Protein AF-A0A379FSJ5-F1 (afdb_monomer_lite)

Radius 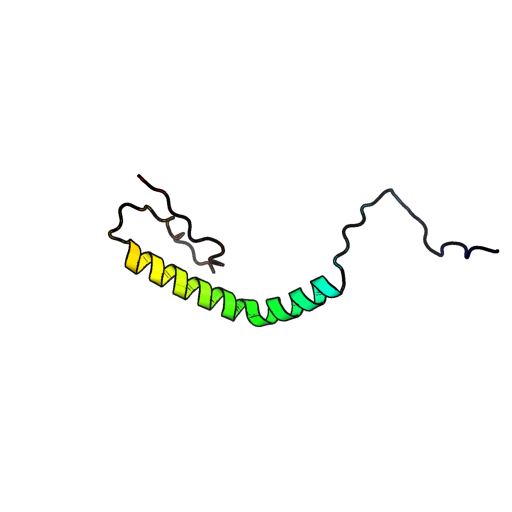of gyration: 23.15 Å; chains: 1; bounding box: 60×28×58 Å

Sequence (79 aa):
MQGRKPQAEVVEPGFKYNLSDIHAAIAVVQLSRVEQLNQRRAELTARYRELLKNSPLQMLSVPSYSHLHANHLFMVRGR

pLDDT: mean 92.64, std 10.39, range [47.03, 98.56]

Organism: Providencia rettgeri (NCBI:txid587)

InterPro domains:
  IPR000653 DegT/DnrJ/EryC1/StrS aminotransferase [PF01041] (8-77)
  IPR015421 Pyridoxal phosphate-dependent transferase, major domain [G3DSA:3.40.640.10] (1-79)
  IPR015424 Pyridoxal phosphate-dependent transferase [SSF53383] (9-77)

Secondary structure (DSSP, 8-state):
--PPPPS----S-----PPPHHHHHHHHHHHTTHHHHHHHHHHHHHHHHHHHTTSSPEEPPPPSS----------EE--

Foldseek 3Di:
DDDDDDPDDDPDDDDDPDDDPVNVVVVVVCVVCQVVQQVVLVVVLVVCCVVCVPPQKDWDDDDPDDDRDSNPDGDIDHD

Structure (mmCIF, N/CA/C/O backbone):
data_AF-A0A379FSJ5-F1
#
_entry.id   AF-A0A379FSJ5-F1
#
loop_
_atom_site.group_PDB
_atom_site.id
_atom_site.type_symbol
_atom_site.label_atom_id
_atom_site.label_alt_id
_atom_site.label_comp_id
_atom_site.label_asym_id
_atom_site.label_entity_id
_atom_site.label_seq_id
_atom_site.pdbx_PDB_ins_code
_atom_site.Cartn_x
_atom_site.Cartn_y
_atom_site.Cartn_z
_atom_site.occupancy
_atom_site.B_iso_or_equiv
_atom_site.auth_seq_id
_atom_site.auth_comp_id
_atom_site.auth_asym_id
_atom_site.auth_atom_id
_atom_site.pdbx_PDB_model_num
ATOM 1 N N . MET A 1 1 ? 39.371 8.318 -32.099 1.00 47.03 1 MET A N 1
ATOM 2 C CA . MET A 1 1 ? 38.323 7.662 -31.286 1.00 47.03 1 MET A CA 1
ATOM 3 C C . MET A 1 1 ? 36.988 7.848 -31.996 1.00 47.03 1 MET A C 1
ATOM 5 O O . MET A 1 1 ? 36.400 8.913 -31.888 1.00 47.03 1 MET A O 1
ATOM 9 N N . GLN A 1 2 ? 36.557 6.876 -32.805 1.00 55.38 2 GLN A N 1
ATOM 10 C CA . GLN A 1 2 ? 35.309 6.991 -33.564 1.00 55.38 2 GLN A CA 1
ATOM 11 C C . GLN A 1 2 ? 34.139 6.562 -32.667 1.00 55.38 2 GLN A C 1
ATOM 13 O O . GLN A 1 2 ? 33.932 5.372 -32.439 1.00 55.38 2 GLN A O 1
ATOM 18 N N . GLY A 1 3 ? 33.409 7.531 -32.110 1.00 57.16 3 GLY A N 1
ATOM 19 C CA . GLY A 1 3 ? 32.192 7.268 -31.343 1.00 57.16 3 GLY A CA 1
ATOM 20 C C . GLY A 1 3 ? 31.129 6.618 -32.230 1.00 57.16 3 GLY A C 1
ATOM 21 O O . GLY A 1 3 ? 30.893 7.058 -33.356 1.00 57.16 3 GLY A O 1
ATOM 22 N N . ARG A 1 4 ? 30.513 5.538 -31.742 1.00 66.38 4 ARG A N 1
ATOM 23 C CA . ARG A 1 4 ? 29.429 4.824 -32.431 1.00 66.38 4 ARG A CA 1
ATOM 24 C C . ARG A 1 4 ? 28.280 5.806 -32.699 1.00 66.38 4 ARG A C 1
ATOM 26 O O . ARG A 1 4 ? 27.842 6.484 -31.773 1.00 66.38 4 ARG A O 1
ATOM 33 N N . LYS A 1 5 ? 27.789 5.882 -33.942 1.00 67.31 5 LYS A N 1
ATOM 34 C CA . LYS A 1 5 ? 26.580 6.663 -34.253 1.00 67.31 5 LYS A CA 1
ATOM 35 C C . LYS A 1 5 ? 25.399 6.076 -33.459 1.00 67.31 5 LYS A C 1
ATOM 37 O O . LYS A 1 5 ? 25.245 4.851 -33.479 1.00 67.31 5 LYS A O 1
ATOM 42 N N . PRO A 1 6 ? 24.602 6.894 -32.750 1.00 69.25 6 PRO A N 1
ATOM 43 C CA . PRO A 1 6 ? 23.430 6.401 -32.038 1.00 69.25 6 PRO A CA 1
ATOM 44 C C . PRO A 1 6 ? 22.4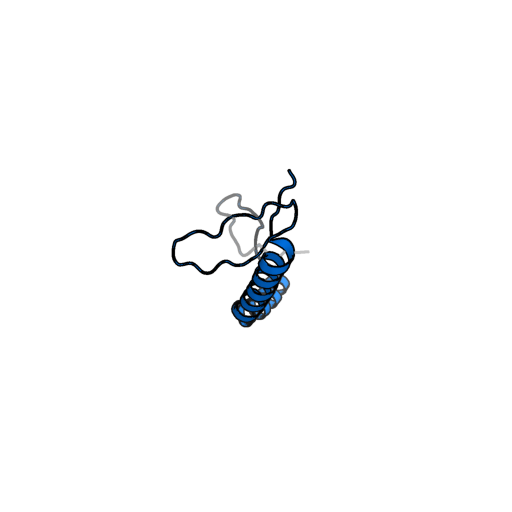53 5.767 -33.036 1.00 69.25 6 PRO A C 1
ATOM 46 O O . PRO A 1 6 ? 22.163 6.346 -34.077 1.00 69.25 6 PRO A O 1
ATOM 49 N N . GLN A 1 7 ? 21.976 4.560 -32.731 1.00 82.06 7 GLN A N 1
ATOM 50 C CA . GLN A 1 7 ? 21.015 3.811 -33.559 1.00 82.06 7 GLN A CA 1
ATOM 51 C C . GLN A 1 7 ? 19.554 4.175 -33.240 1.00 82.06 7 GLN A C 1
ATOM 53 O O . GLN A 1 7 ? 18.648 3.398 -33.520 1.00 82.06 7 GLN A O 1
ATOM 58 N N . ALA A 1 8 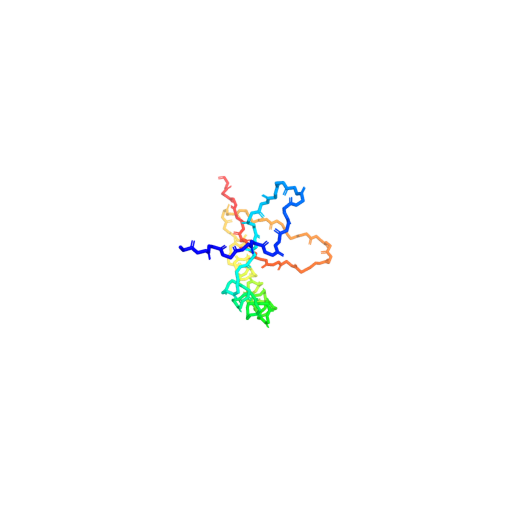? 19.327 5.328 -32.612 1.00 83.81 8 ALA A N 1
ATOM 59 C CA . ALA A 1 8 ? 18.009 5.781 -32.197 1.00 83.81 8 ALA A CA 1
ATOM 60 C C . ALA A 1 8 ? 17.813 7.241 -32.599 1.00 83.81 8 ALA A C 1
ATOM 62 O O . ALA A 1 8 ? 18.722 8.061 -32.446 1.00 83.81 8 ALA A O 1
ATOM 63 N N . GLU A 1 9 ? 16.619 7.540 -33.096 1.00 89.88 9 GLU A N 1
ATOM 64 C CA . GLU A 1 9 ? 16.167 8.888 -33.414 1.00 89.88 9 GLU A CA 1
ATOM 65 C C . GLU A 1 9 ? 15.293 9.412 -32.272 1.00 89.88 9 GLU A C 1
ATOM 67 O O . GLU A 1 9 ? 14.439 8.696 -31.745 1.00 89.88 9 GLU A O 1
ATOM 72 N N . VAL A 1 10 ? 15.527 10.660 -31.867 1.00 89.88 10 VAL A N 1
ATOM 73 C CA . VAL A 1 10 ? 14.666 11.357 -30.909 1.00 89.88 10 VAL A CA 1
ATOM 74 C C . VAL A 1 10 ? 13.618 12.113 -31.714 1.00 89.88 10 VAL A C 1
ATOM 76 O O . VAL A 1 10 ? 13.936 13.124 -32.331 1.00 89.88 10 VAL A O 1
ATOM 79 N N . VAL A 1 11 ? 12.386 11.603 -31.715 1.00 93.56 11 VAL A N 1
ATOM 80 C CA . VAL A 1 11 ? 11.258 12.208 -32.446 1.00 93.56 11 VAL A CA 1
ATOM 81 C C . VAL A 1 11 ? 10.793 13.501 -31.767 1.00 93.56 11 VAL A C 1
ATOM 83 O O . VAL A 1 11 ? 10.493 14.482 -32.440 1.00 93.56 11 VAL A O 1
ATOM 86 N N . GLU A 1 12 ? 10.780 13.527 -30.432 1.00 94.94 12 GLU A N 1
ATOM 87 C CA . GLU A 1 12 ? 10.388 14.687 -29.627 1.00 94.94 12 GLU A CA 1
ATOM 88 C C . GLU A 1 12 ? 11.091 14.702 -28.251 1.00 94.94 12 GLU A C 1
ATOM 90 O O . GLU A 1 12 ? 11.560 13.655 -27.786 1.00 94.94 12 GLU A O 1
ATOM 95 N N . PRO A 1 13 ? 11.174 15.859 -27.563 1.00 92.81 13 PRO A N 1
ATOM 96 C CA . PRO A 1 13 ? 11.679 15.932 -26.193 1.00 92.81 13 PRO A CA 1
ATOM 97 C C . PRO A 1 13 ? 10.746 15.213 -25.202 1.00 92.81 13 PRO A C 1
ATOM 99 O O . PRO A 1 13 ? 9.713 15.743 -24.801 1.00 92.81 13 PRO A O 1
ATOM 102 N N . GLY A 1 14 ? 11.126 14.003 -24.792 1.00 92.75 14 GLY A N 1
ATOM 103 C CA . GLY A 1 14 ? 10.421 13.217 -23.775 1.00 92.75 14 GLY A CA 1
ATOM 104 C C . GLY A 1 14 ? 11.051 13.285 -22.378 1.00 92.75 14 GLY A C 1
ATOM 105 O O . GLY A 1 14 ? 12.023 14.000 -22.131 1.00 92.75 14 GLY A O 1
ATOM 106 N N . PHE A 1 15 ? 10.526 12.473 -21.457 1.00 93.56 15 PHE A N 1
ATOM 107 C CA . PHE A 1 15 ? 11.033 12.340 -20.087 1.00 93.56 15 PHE A CA 1
ATOM 108 C C . PHE A 1 15 ? 11.689 10.978 -19.841 1.00 93.56 15 PHE A C 1
ATOM 110 O O . PHE A 1 15 ? 11.313 9.961 -20.424 1.00 93.56 15 PHE A O 1
ATOM 117 N N . LYS A 1 16 ? 12.634 10.928 -18.897 1.00 92.62 16 LYS A N 1
ATOM 118 C CA . LYS A 1 16 ? 13.269 9.684 -18.441 1.00 92.62 16 LYS A CA 1
ATOM 119 C C . LYS A 1 16 ? 12.577 9.149 -17.181 1.00 92.62 16 LYS A C 1
ATOM 121 O O . LYS A 1 16 ? 13.122 9.244 -16.088 1.00 92.62 16 LYS A O 1
ATOM 126 N N . TYR A 1 17 ? 11.376 8.588 -17.339 1.00 96.31 17 TYR A N 1
ATOM 127 C CA . TYR A 1 17 ? 10.550 8.045 -16.240 1.00 96.31 17 TYR A CA 1
ATOM 128 C C . TYR A 1 17 ? 10.370 6.523 -16.303 1.00 96.31 17 TYR A C 1
ATOM 130 O O . TYR A 1 17 ? 9.351 5.984 -15.876 1.00 96.31 17 TYR A O 1
ATOM 138 N N . ASN A 1 18 ? 11.346 5.804 -16.862 1.00 96.62 18 ASN A N 1
ATOM 139 C CA . ASN A 1 18 ? 11.271 4.348 -16.900 1.00 96.62 18 ASN A CA 1
ATOM 140 C C . ASN A 1 18 ? 11.402 3.754 -15.490 1.00 96.62 18 ASN A C 1
ATOM 142 O O . ASN A 1 18 ? 12.258 4.163 -14.704 1.00 96.62 18 ASN A O 1
ATOM 146 N N . LEU A 1 19 ? 10.604 2.725 -15.212 1.00 97.81 19 LEU A N 1
ATOM 147 C CA . LEU A 1 19 ? 10.825 1.850 -14.069 1.00 97.81 19 LEU A CA 1
ATOM 148 C C . LEU A 1 19 ? 12.117 1.055 -14.307 1.00 97.81 19 LEU A C 1
ATOM 150 O O . LEU A 1 19 ? 12.362 0.600 -15.424 1.00 97.81 19 LEU A O 1
ATOM 154 N N . SER A 1 20 ? 12.969 0.920 -13.291 1.00 98.31 20 SER A N 1
ATOM 155 C CA . SER A 1 20 ? 14.162 0.074 -13.401 1.00 98.31 20 SER A CA 1
ATOM 156 C C . SER A 1 20 ? 13.840 -1.384 -13.076 1.00 98.31 20 SER A C 1
ATOM 158 O O . SER A 1 20 ? 12.936 -1.661 -12.285 1.00 98.31 20 SER A O 1
ATOM 160 N N . ASP A 1 21 ? 14.636 -2.308 -13.612 1.00 98.31 21 ASP A N 1
ATOM 161 C CA . ASP A 1 21 ? 14.468 -3.750 -13.388 1.00 98.31 21 ASP A CA 1
ATOM 162 C C . ASP A 1 21 ? 14.494 -4.130 -11.903 1.00 98.31 21 ASP A C 1
ATOM 164 O O . ASP A 1 21 ? 13.752 -5.009 -11.479 1.00 98.31 21 ASP A O 1
ATOM 168 N N . ILE A 1 22 ? 15.282 -3.427 -11.082 1.00 98.31 22 ILE A N 1
ATOM 169 C CA . ILE A 1 22 ? 15.318 -3.645 -9.627 1.00 98.31 22 ILE A CA 1
ATOM 170 C C . ILE A 1 22 ? 13.951 -3.340 -9.000 1.00 98.31 22 ILE A C 1
ATOM 172 O O . ILE A 1 22 ? 13.429 -4.147 -8.230 1.00 98.31 22 ILE A O 1
ATOM 176 N N . HIS A 1 23 ? 13.343 -2.199 -9.339 1.00 98.56 23 HIS A N 1
ATOM 177 C CA . HIS A 1 23 ? 12.017 -1.855 -8.823 1.00 98.56 23 HIS A CA 1
ATOM 178 C C . HIS A 1 23 ? 10.941 -2.801 -9.370 1.00 98.56 23 HIS A C 1
ATOM 180 O O . HIS A 1 23 ? 10.049 -3.198 -8.622 1.00 98.56 23 HIS A O 1
ATOM 186 N N . ALA A 1 24 ? 11.042 -3.207 -10.640 1.00 98.50 24 ALA A N 1
ATOM 187 C CA . ALA A 1 24 ? 10.132 -4.176 -11.244 1.00 98.50 24 ALA A CA 1
ATOM 188 C C . ALA A 1 24 ? 10.220 -5.551 -10.558 1.00 98.50 24 ALA A C 1
ATOM 190 O O . ALA A 1 24 ? 9.191 -6.136 -10.228 1.00 98.50 24 ALA A O 1
ATOM 191 N N . ALA A 1 25 ? 11.428 -6.035 -10.259 1.00 98.50 25 ALA A N 1
ATOM 192 C CA . ALA A 1 25 ? 11.637 -7.299 -9.555 1.00 98.50 25 ALA A CA 1
ATOM 193 C C . ALA A 1 25 ? 11.017 -7.280 -8.148 1.00 98.50 25 ALA A C 1
ATOM 195 O O . ALA A 1 25 ? 10.331 -8.227 -7.757 1.00 98.50 25 ALA A O 1
ATOM 196 N N . ILE A 1 26 ? 11.183 -6.176 -7.409 1.00 98.50 26 ILE A N 1
ATOM 197 C CA . ILE A 1 26 ? 10.512 -5.977 -6.116 1.00 98.50 26 ILE A CA 1
ATOM 198 C C . ILE A 1 26 ? 8.990 -5.990 -6.303 1.00 98.50 26 ILE A C 1
ATOM 200 O O . ILE A 1 26 ? 8.287 -6.670 -5.554 1.00 98.50 26 ILE A O 1
ATOM 204 N N . ALA A 1 27 ? 8.477 -5.270 -7.304 1.00 98.12 27 ALA A N 1
ATOM 205 C CA . ALA A 1 27 ? 7.046 -5.165 -7.563 1.00 98.12 27 ALA A CA 1
ATOM 206 C C . ALA A 1 27 ? 6.407 -6.522 -7.888 1.00 98.12 27 ALA A C 1
ATOM 208 O O . ALA A 1 27 ? 5.340 -6.812 -7.358 1.00 98.12 27 ALA A O 1
ATOM 209 N N . VAL A 1 28 ? 7.062 -7.382 -8.675 1.00 98.50 28 VAL A N 1
ATOM 210 C CA . VAL A 1 28 ? 6.559 -8.731 -8.999 1.00 98.50 28 VAL A CA 1
ATOM 211 C C . VAL A 1 28 ? 6.372 -9.574 -7.733 1.00 98.50 28 VAL A C 1
ATOM 213 O O . VAL A 1 28 ? 5.330 -10.205 -7.554 1.00 98.50 28 VAL A O 1
ATOM 216 N N . VAL A 1 29 ? 7.341 -9.544 -6.813 1.00 98.25 29 VAL A N 1
ATOM 217 C CA . VAL A 1 29 ? 7.251 -10.276 -5.537 1.00 98.25 29 VAL A CA 1
ATOM 218 C C . VAL A 1 29 ? 6.224 -9.650 -4.587 1.00 98.25 29 VAL A C 1
ATOM 220 O O . VAL A 1 29 ? 5.538 -10.360 -3.856 1.00 98.25 29 VAL A O 1
ATOM 223 N N . GLN A 1 30 ? 6.099 -8.321 -4.567 1.00 97.94 30 GLN A N 1
ATOM 224 C CA . GLN A 1 30 ? 5.063 -7.648 -3.774 1.00 97.94 30 GLN A CA 1
ATOM 225 C C . GLN A 1 30 ? 3.662 -7.972 -4.302 1.00 97.94 30 GLN A C 1
ATOM 227 O O . GLN A 1 30 ? 2.756 -8.240 -3.513 1.00 97.94 30 GLN A O 1
ATOM 232 N N . LEU A 1 31 ? 3.497 -7.997 -5.625 1.00 98.19 31 LEU A N 1
ATOM 233 C CA . LEU A 1 31 ? 2.224 -8.262 -6.281 1.00 98.19 31 LEU A CA 1
ATOM 234 C C . LEU A 1 31 ? 1.739 -9.687 -6.004 1.00 98.19 31 LEU A C 1
ATOM 236 O O . LEU A 1 31 ? 0.570 -9.863 -5.681 1.00 98.19 31 LEU A O 1
ATOM 240 N N . SER A 1 32 ? 2.629 -10.685 -6.009 1.00 98.19 32 SER A N 1
ATOM 241 C CA . SER A 1 32 ? 2.255 -12.067 -5.664 1.00 98.19 32 SER A CA 1
ATOM 242 C C . SER A 1 32 ? 1.781 -12.236 -4.213 1.00 98.19 32 SER A C 1
ATOM 244 O O . SER A 1 32 ? 1.146 -13.232 -3.878 1.00 98.19 32 SER A O 1
ATOM 246 N N . ARG A 1 33 ? 2.059 -11.257 -3.342 1.00 98.06 33 ARG A N 1
ATOM 247 C CA . ARG A 1 33 ? 1.696 -11.261 -1.917 1.00 98.06 33 ARG A CA 1
ATOM 248 C C . ARG A 1 33 ? 0.611 -10.243 -1.568 1.00 98.06 33 ARG A C 1
ATOM 250 O O . ARG A 1 33 ? 0.274 -10.102 -0.391 1.00 98.06 33 ARG A O 1
ATOM 257 N N . VAL A 1 34 ? 0.075 -9.516 -2.550 1.00 97.50 34 VAL A N 1
ATOM 258 C CA . VAL A 1 34 ? -0.787 -8.350 -2.304 1.00 97.50 34 VAL A CA 1
ATOM 259 C C . VAL A 1 34 ? -2.040 -8.706 -1.505 1.00 97.50 34 VAL A C 1
ATOM 261 O O . VAL A 1 34 ? -2.404 -7.976 -0.584 1.00 97.50 34 VAL A O 1
ATOM 264 N N . GLU A 1 35 ? -2.652 -9.857 -1.786 1.00 97.25 35 GLU A N 1
ATOM 265 C CA . GLU A 1 35 ? -3.846 -10.331 -1.082 1.00 97.25 35 GLU A CA 1
ATOM 266 C C . GLU A 1 35 ? -3.553 -10.621 0.390 1.00 97.25 35 GLU A C 1
ATOM 268 O O . GLU A 1 35 ? -4.254 -10.122 1.267 1.00 97.25 35 GLU A O 1
ATOM 273 N N . GLN A 1 36 ? -2.459 -11.333 0.679 1.00 98.19 36 GLN A N 1
ATOM 274 C CA . GLN A 1 36 ? -2.034 -11.635 2.050 1.00 98.19 36 GLN A CA 1
ATOM 275 C C . GLN A 1 36 ? -1.722 -10.358 2.840 1.00 98.19 36 GLN A C 1
ATOM 277 O O . GLN A 1 36 ? -2.109 -10.219 4.001 1.00 98.19 36 GLN A O 1
ATOM 282 N N . LEU A 1 37 ? -1.038 -9.399 2.208 1.00 97.81 37 LEU A N 1
ATOM 283 C CA . LEU A 1 37 ? -0.719 -8.114 2.829 1.00 97.81 37 LEU A CA 1
ATOM 284 C C . LEU A 1 37 ? -1.985 -7.290 3.102 1.00 97.81 37 LEU A C 1
ATOM 286 O O . LEU A 1 37 ? -2.102 -6.687 4.169 1.00 97.81 37 LEU A O 1
ATOM 290 N N . ASN A 1 38 ? -2.942 -7.277 2.171 1.00 97.81 38 ASN A N 1
ATOM 291 C CA . ASN A 1 38 ? -4.224 -6.595 2.352 1.00 97.81 38 ASN A CA 1
ATOM 292 C C . ASN A 1 38 ? -5.077 -7.257 3.437 1.00 97.81 38 ASN A C 1
ATOM 294 O O . ASN A 1 38 ? -5.624 -6.544 4.278 1.00 97.81 38 ASN A O 1
ATOM 298 N N . GLN A 1 39 ? -5.127 -8.589 3.475 1.00 98.06 39 GLN A N 1
ATOM 299 C CA . GLN A 1 39 ? -5.821 -9.345 4.515 1.00 98.06 39 GLN A CA 1
ATOM 300 C C . GLN A 1 39 ? -5.251 -9.020 5.897 1.00 98.06 39 GLN A C 1
ATOM 302 O O . GLN A 1 39 ? -5.991 -8.670 6.817 1.00 98.06 39 GLN A O 1
ATOM 307 N N . ARG A 1 40 ? -3.918 -9.017 6.029 1.00 98.31 40 ARG A N 1
ATOM 308 C CA . ARG A 1 40 ? -3.265 -8.654 7.288 1.00 98.31 40 ARG A CA 1
ATOM 309 C C . ARG A 1 40 ? -3.590 -7.224 7.718 1.00 98.31 40 ARG A C 1
ATOM 311 O O . ARG A 1 40 ? -3.817 -6.971 8.902 1.00 98.31 40 ARG A O 1
ATOM 318 N N . ARG A 1 41 ? -3.623 -6.274 6.779 1.00 98.31 41 ARG A N 1
ATOM 319 C CA . ARG A 1 41 ? -4.036 -4.897 7.087 1.00 98.31 41 ARG A CA 1
ATOM 320 C C . ARG A 1 41 ? -5.505 -4.828 7.513 1.00 98.31 41 ARG A C 1
ATOM 322 O O . ARG A 1 41 ? -5.804 -4.111 8.461 1.00 98.31 41 ARG A O 1
ATOM 329 N N . ALA A 1 42 ? -6.394 -5.599 6.888 1.00 97.62 42 ALA A N 1
ATOM 330 C CA . ALA A 1 42 ? -7.804 -5.667 7.270 1.00 97.62 42 ALA A CA 1
ATOM 331 C C . ALA A 1 42 ? -7.994 -6.180 8.708 1.00 97.62 42 ALA A C 1
ATOM 333 O O . ALA A 1 42 ? -8.734 -5.571 9.478 1.00 97.62 42 ALA A O 1
ATOM 334 N N . GLU A 1 43 ? -7.266 -7.228 9.104 1.00 98.31 43 GLU A N 1
ATOM 335 C CA . GLU A 1 43 ? -7.265 -7.741 10.483 1.00 98.31 43 GLU A CA 1
ATOM 336 C C . GLU A 1 43 ? -6.824 -6.678 11.496 1.00 98.31 43 GLU A C 1
ATOM 338 O O . GLU A 1 43 ? -7.462 -6.486 12.534 1.00 98.31 43 GLU A O 1
ATOM 343 N N . LEU A 1 44 ? -5.732 -5.966 11.197 1.00 98.31 44 LEU A N 1
ATOM 344 C CA . LEU A 1 44 ? -5.215 -4.904 12.061 1.00 98.31 44 LEU A CA 1
ATOM 345 C C . LEU A 1 44 ? -6.210 -3.747 12.172 1.00 98.31 44 LEU A C 1
ATOM 347 O O . LEU A 1 44 ? -6.486 -3.280 13.275 1.00 98.31 44 LEU A O 1
ATOM 351 N N . THR A 1 45 ? -6.786 -3.314 11.050 1.00 97.69 45 THR A N 1
ATOM 352 C CA . THR A 1 45 ? -7.824 -2.281 11.019 1.00 97.69 45 THR A CA 1
ATOM 353 C C . THR A 1 45 ? -9.038 -2.689 11.848 1.00 97.69 45 THR A C 1
ATOM 355 O O . THR A 1 45 ? -9.475 -1.899 12.682 1.00 97.69 45 THR A O 1
ATOM 358 N N . ALA A 1 46 ? -9.551 -3.912 11.691 1.00 96.69 46 ALA A N 1
ATOM 359 C CA . ALA A 1 46 ? -10.669 -4.410 12.492 1.00 96.69 46 ALA A CA 1
ATOM 360 C C . ALA A 1 46 ? -10.338 -4.402 13.994 1.00 96.69 46 ALA A C 1
ATOM 362 O O . ALA A 1 46 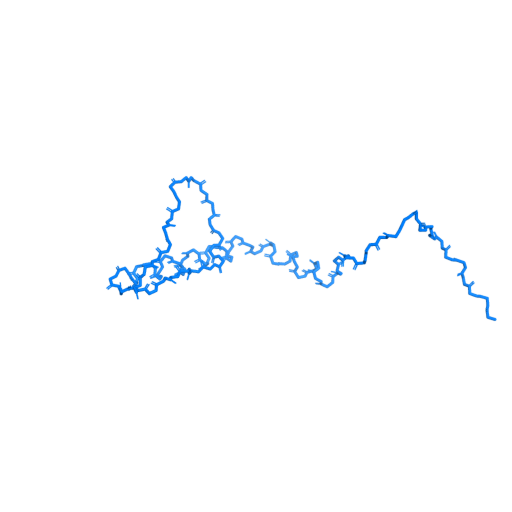? -11.121 -3.901 14.801 1.00 96.69 46 ALA A O 1
ATOM 363 N N . ARG A 1 47 ? -9.133 -4.856 14.366 1.00 98.12 47 ARG A N 1
ATOM 364 C CA . ARG A 1 47 ? -8.662 -4.838 15.757 1.00 98.12 47 ARG A CA 1
ATOM 365 C C . ARG A 1 47 ? -8.596 -3.422 16.332 1.00 98.12 47 ARG A C 1
ATOM 367 O O . ARG A 1 47 ? -9.035 -3.212 17.460 1.00 98.12 47 ARG A O 1
ATOM 374 N N . TYR A 1 48 ? -8.072 -2.451 15.583 1.00 97.12 48 TYR A N 1
ATOM 375 C CA . TYR A 1 48 ? -8.044 -1.059 16.035 1.00 97.12 48 TYR A CA 1
ATOM 376 C C . TYR A 1 48 ? -9.448 -0.481 16.210 1.00 97.12 48 TYR A C 1
ATOM 378 O O . TYR A 1 48 ? -9.685 0.189 17.213 1.00 97.12 48 TYR A O 1
ATOM 386 N N . ARG A 1 49 ? -10.388 -0.770 15.296 1.00 96.00 49 ARG A N 1
ATOM 387 C CA . ARG A 1 49 ? -11.784 -0.318 15.440 1.00 96.00 49 ARG A CA 1
ATOM 388 C C . ARG A 1 49 ? -12.407 -0.833 16.729 1.00 96.00 49 ARG A C 1
ATOM 390 O O . ARG A 1 49 ? -12.996 -0.046 17.461 1.00 96.00 49 ARG A O 1
ATOM 397 N N . GLU A 1 50 ? -12.222 -2.114 17.036 1.00 96.81 50 GLU A N 1
ATOM 398 C CA . GLU A 1 50 ? -12.774 -2.702 18.258 1.00 96.81 50 GLU A CA 1
ATOM 399 C C . GLU A 1 50 ? -12.163 -2.121 19.533 1.00 96.81 50 GLU A C 1
ATOM 401 O O . GLU A 1 50 ? -12.892 -1.792 20.468 1.00 96.81 50 GLU A O 1
ATOM 406 N N . LEU A 1 51 ? -10.838 -1.960 19.578 1.00 96.94 51 LEU A N 1
ATOM 407 C CA . LEU A 1 51 ? -10.152 -1.462 20.774 1.00 96.94 51 LEU A CA 1
ATOM 408 C C . LEU A 1 51 ? -10.378 0.035 21.014 1.00 96.94 51 LEU A C 1
ATOM 410 O O . LEU A 1 51 ? -10.368 0.481 22.158 1.00 96.94 51 LEU A O 1
ATOM 414 N N . LEU A 1 52 ? -10.590 0.814 19.95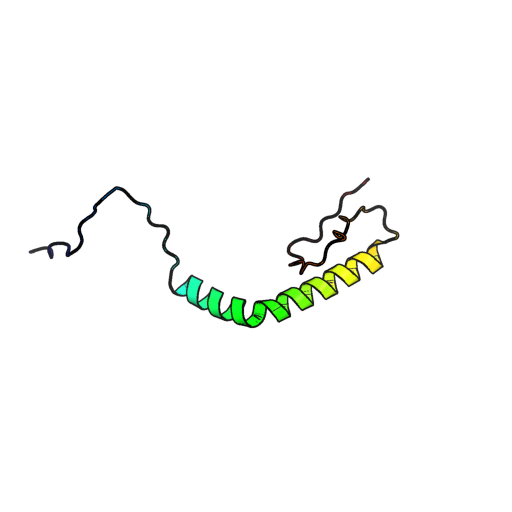1 1.00 95.62 52 LEU A N 1
ATOM 415 C CA . LEU A 1 52 ? -10.719 2.270 20.028 1.00 95.62 52 LEU A CA 1
ATOM 416 C C . LEU A 1 52 ? -12.170 2.763 19.983 1.00 95.62 52 LEU A C 1
ATOM 418 O O . LEU A 1 52 ? -12.383 3.972 20.081 1.00 95.62 52 LEU A O 1
ATOM 422 N N . LYS A 1 53 ? -13.171 1.875 19.885 1.00 94.50 53 LYS A N 1
ATOM 423 C CA . LYS A 1 53 ? -14.591 2.263 19.758 1.00 94.50 53 LYS A CA 1
ATOM 424 C C . LYS A 1 53 ? -15.109 3.171 20.875 1.00 94.50 53 LYS A C 1
ATOM 426 O O . LYS A 1 53 ? -15.970 4.003 20.623 1.00 94.50 53 LYS A O 1
ATOM 431 N N . ASN A 1 54 ? -14.559 3.033 22.082 1.00 94.81 54 ASN A N 1
ATOM 432 C CA . ASN A 1 54 ? -14.930 3.827 23.259 1.00 94.81 54 ASN A CA 1
ATOM 433 C C . ASN A 1 54 ? -13.903 4.924 23.593 1.00 94.81 54 ASN A C 1
ATOM 435 O O . ASN A 1 54 ? -13.967 5.534 24.658 1.00 94.81 54 ASN A O 1
ATOM 439 N N . SER A 1 55 ? -12.918 5.143 22.721 1.00 95.38 55 SER A N 1
ATOM 440 C CA . SER A 1 55 ? -11.921 6.201 22.887 1.00 95.38 55 SER A CA 1
ATOM 441 C C . SER A 1 55 ? -12.495 7.564 22.456 1.00 95.38 55 SER A C 1
ATOM 443 O O . SER A 1 55 ? -13.496 7.611 21.739 1.00 95.38 55 SER A O 1
ATOM 445 N N . PRO A 1 56 ? -11.869 8.696 22.829 1.00 95.88 56 PRO A N 1
ATOM 446 C CA . PRO A 1 56 ? -12.275 10.015 22.331 1.00 95.88 56 PRO A CA 1
ATOM 447 C C . PRO A 1 56 ? -11.954 10.237 20.840 1.00 95.88 56 PRO A C 1
ATOM 449 O O . PRO A 1 56 ? -12.287 11.292 20.298 1.00 95.88 56 PRO A O 1
ATOM 452 N N . LEU A 1 57 ? -11.295 9.278 20.180 1.00 96.00 57 LEU A N 1
ATOM 453 C CA . LEU A 1 57 ? -10.911 9.372 18.777 1.00 96.00 57 LEU A CA 1
ATOM 454 C C . LEU A 1 57 ? -12.090 9.051 17.863 1.00 96.00 57 LEU A C 1
ATOM 456 O O . LEU A 1 57 ? -12.839 8.101 18.081 1.00 96.00 57 LEU A O 1
ATOM 460 N N . GLN A 1 58 ? -12.203 9.807 16.776 1.00 95.12 58 GLN A N 1
ATOM 461 C CA . GLN A 1 58 ? -13.171 9.538 15.720 1.00 95.12 58 GLN A CA 1
ATOM 462 C C . GLN A 1 58 ? -12.464 8.913 14.519 1.00 95.12 58 GLN A C 1
ATOM 464 O O . GLN A 1 58 ? -11.553 9.504 13.941 1.00 95.12 58 GLN A O 1
ATOM 469 N N . MET A 1 59 ? -12.895 7.709 14.152 1.00 94.75 59 MET A N 1
ATOM 470 C CA . MET A 1 59 ? -12.381 6.952 13.009 1.00 94.75 59 MET A CA 1
ATOM 471 C C . MET A 1 59 ? -13.173 7.291 11.744 1.00 94.75 59 MET A C 1
ATOM 473 O O . MET A 1 59 ? -14.371 7.569 11.824 1.00 94.75 59 MET A O 1
ATOM 477 N N . LEU A 1 60 ? -12.540 7.201 10.570 1.00 93.69 60 LEU A N 1
ATOM 478 C CA . LEU A 1 60 ? -13.270 7.304 9.301 1.00 93.69 60 LEU A CA 1
ATOM 479 C C . LEU A 1 60 ? -14.344 6.211 9.189 1.00 93.69 60 LEU A C 1
ATOM 481 O O . LEU A 1 60 ? -14.119 5.050 9.563 1.00 93.69 60 LEU A O 1
ATOM 485 N N . SER A 1 61 ? -15.512 6.575 8.661 1.00 90.50 61 SER A N 1
ATOM 486 C CA . SER A 1 61 ? -16.584 5.624 8.367 1.00 90.50 61 SER A CA 1
ATOM 487 C C . SER A 1 61 ? -16.157 4.637 7.276 1.00 90.50 61 SER A C 1
ATOM 489 O O . SER A 1 61 ? -15.323 4.942 6.425 1.00 90.50 61 SER A O 1
ATOM 491 N N . VAL A 1 62 ? -16.719 3.427 7.321 1.00 90.44 62 VAL A N 1
ATOM 492 C CA . VAL A 1 62 ? -16.570 2.456 6.230 1.00 90.44 62 VAL A CA 1
ATOM 493 C C . VAL A 1 62 ? -17.649 2.762 5.187 1.00 90.44 62 VAL A C 1
ATOM 495 O O . VAL A 1 62 ? -18.813 2.890 5.576 1.00 90.44 62 VAL A O 1
ATOM 498 N N . PRO A 1 63 ? -17.307 2.901 3.894 1.00 93.12 63 PRO A N 1
ATOM 499 C CA . PRO A 1 63 ? -18.309 3.072 2.847 1.00 93.12 63 PRO A CA 1
ATOM 500 C C . PRO A 1 63 ? -19.290 1.893 2.795 1.00 93.12 63 PRO A C 1
ATOM 502 O O . PRO A 1 63 ? -18.899 0.750 3.016 1.00 93.12 63 PRO A O 1
ATOM 505 N N . SER A 1 64 ? -20.560 2.160 2.486 1.00 94.44 64 SER A N 1
ATOM 506 C CA . SER A 1 64 ? -21.627 1.145 2.490 1.00 94.44 64 SER A CA 1
ATOM 507 C C . SER A 1 64 ? -21.686 0.268 1.234 1.00 94.44 64 SER A C 1
ATOM 509 O O . SER A 1 64 ? -22.354 -0.763 1.246 1.00 94.44 64 SER A O 1
ATOM 511 N N . TYR A 1 65 ? -21.018 0.660 0.146 1.00 96.12 65 TYR A N 1
ATOM 512 C CA . TYR A 1 65 ? -20.967 -0.124 -1.090 1.00 96.12 65 TYR A CA 1
ATOM 513 C C . TYR A 1 65 ? -19.949 -1.267 -0.991 1.00 96.12 65 TYR A C 1
ATOM 515 O O . TYR A 1 65 ? -18.991 -1.188 -0.225 1.00 96.12 65 TYR A O 1
ATOM 523 N N . SER A 1 66 ? -20.123 -2.324 -1.788 1.00 96.00 66 SER A N 1
ATOM 524 C CA . SER A 1 66 ? -19.170 -3.440 -1.819 1.00 96.00 66 SER A CA 1
ATOM 525 C C . SER A 1 66 ? -17.837 -3.009 -2.435 1.00 96.00 66 SER A C 1
ATOM 527 O O . SER A 1 66 ? -17.806 -2.490 -3.550 1.00 96.00 66 SER A O 1
ATOM 529 N N . HIS A 1 67 ? -16.740 -3.200 -1.703 1.00 94.81 67 HIS A N 1
ATOM 530 C CA . HIS A 1 67 ? -15.383 -2.884 -2.145 1.00 94.81 67 HIS A CA 1
ATOM 531 C C . HIS A 1 67 ? -14.347 -3.653 -1.322 1.00 94.81 67 HIS A C 1
ATOM 533 O O . HIS A 1 67 ? -14.626 -4.103 -0.211 1.00 94.81 67 HIS A O 1
ATOM 539 N N . LEU A 1 68 ? -13.124 -3.748 -1.846 1.00 93.56 68 LEU A N 1
ATOM 540 C CA . LEU A 1 68 ? -11.965 -4.217 -1.092 1.00 93.56 68 LEU A CA 1
ATOM 541 C C . LEU A 1 68 ? -11.115 -3.013 -0.671 1.00 93.56 68 LEU A C 1
ATOM 543 O O . LEU A 1 68 ? -10.450 -2.389 -1.497 1.00 93.56 68 LEU A O 1
ATOM 547 N N . HIS A 1 69 ? -11.132 -2.672 0.617 1.00 95.06 69 HIS A N 1
ATOM 548 C CA . HIS A 1 69 ? -10.315 -1.581 1.143 1.00 95.06 69 HIS A CA 1
ATOM 549 C C . HIS A 1 69 ? -8.859 -2.040 1.340 1.00 95.06 69 HIS A C 1
ATOM 551 O O . HIS A 1 69 ? -8.596 -3.013 2.044 1.00 95.06 69 HIS A O 1
ATOM 557 N N . ALA A 1 70 ? -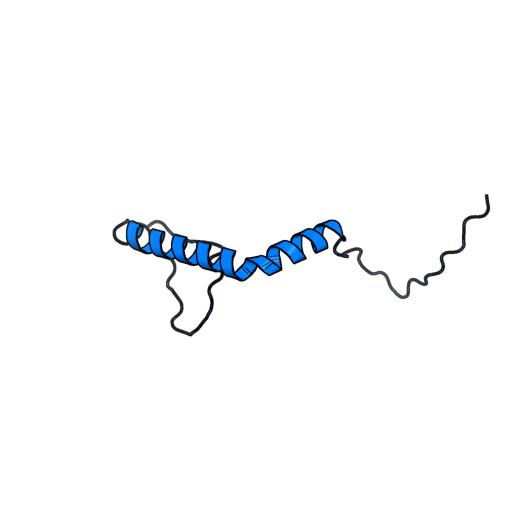7.889 -1.315 0.771 1.00 96.19 70 ALA A N 1
ATOM 558 C CA . ALA A 1 70 ? -6.464 -1.651 0.903 1.00 96.19 70 ALA A CA 1
ATOM 559 C C . ALA A 1 70 ? -5.904 -1.421 2.322 1.00 96.19 70 ALA A C 1
ATOM 561 O O . ALA A 1 70 ? -4.815 -1.900 2.645 1.00 96.19 70 ALA A O 1
ATOM 562 N N . ASN A 1 71 ? -6.637 -0.674 3.161 1.00 96.56 71 ASN A N 1
ATOM 563 C CA . ASN A 1 71 ? -6.258 -0.333 4.536 1.00 96.56 71 ASN A CA 1
ATOM 564 C C . ASN A 1 71 ? -4.870 0.324 4.616 1.00 96.56 71 ASN A C 1
ATOM 566 O O . ASN A 1 71 ? -4.110 0.078 5.549 1.00 96.56 71 ASN A O 1
ATOM 570 N N . HIS A 1 72 ? -4.533 1.155 3.619 1.00 96.56 72 HIS A N 1
ATOM 571 C CA . HIS A 1 72 ? -3.238 1.836 3.547 1.00 96.56 72 HIS A CA 1
ATOM 572 C C . HIS A 1 72 ? -2.997 2.737 4.764 1.00 96.56 72 HIS A C 1
ATOM 574 O O . HIS A 1 72 ? -1.895 2.755 5.304 1.00 96.56 72 HIS A O 1
ATOM 580 N N . LEU A 1 73 ? -4.047 3.429 5.219 1.00 96.19 73 LEU A N 1
ATOM 581 C CA . LEU A 1 73 ? -4.032 4.261 6.415 1.00 96.19 73 LEU A CA 1
ATOM 582 C C . LEU A 1 73 ? -5.245 3.947 7.291 1.00 96.19 73 LEU A C 1
ATOM 584 O O . LEU A 1 73 ? -6.363 3.800 6.796 1.00 96.19 73 LEU A O 1
ATOM 588 N N . PHE A 1 74 ? -5.018 3.912 8.602 1.00 96.75 74 PHE A N 1
ATOM 589 C CA . PHE A 1 74 ? -6.072 3.940 9.609 1.00 96.75 74 PHE A CA 1
ATOM 590 C C . PHE A 1 74 ? -6.152 5.352 10.192 1.00 96.75 74 PHE A C 1
ATOM 592 O O . PHE A 1 74 ? -5.469 5.681 11.159 1.00 96.75 74 PHE A O 1
ATOM 599 N N . MET A 1 75 ? -6.925 6.221 9.541 1.00 95.94 75 MET A N 1
ATOM 600 C CA . MET A 1 75 ? -7.012 7.630 9.925 1.00 95.94 75 MET A CA 1
ATOM 601 C C . MET A 1 75 ? -7.989 7.836 11.085 1.00 95.94 75 MET A C 1
ATOM 603 O O . MET A 1 75 ? -9.109 7.317 11.083 1.00 95.94 75 MET A O 1
ATOM 607 N N . VAL A 1 76 ? -7.560 8.652 12.045 1.00 95.62 76 VAL A N 1
ATOM 608 C CA . VAL A 1 76 ? -8.349 9.096 13.194 1.00 95.62 76 VAL A CA 1
ATOM 609 C C . VAL A 1 76 ? -8.222 10.606 13.349 1.00 95.62 76 VAL A C 1
ATOM 611 O O . VAL A 1 76 ? -7.201 11.185 12.983 1.00 95.62 76 VAL A O 1
ATOM 614 N N . ARG A 1 77 ? -9.242 11.240 13.926 1.00 94.31 77 ARG A N 1
ATOM 615 C CA . ARG A 1 77 ? -9.171 12.625 14.401 1.00 94.31 77 ARG A CA 1
ATOM 616 C C . ARG A 1 77 ? -9.460 12.690 15.897 1.00 94.31 77 ARG A C 1
ATOM 618 O O . ARG A 1 77 ? -10.274 11.915 16.404 1.00 94.31 77 ARG A O 1
ATOM 625 N N . GLY A 1 78 ? -8.788 13.608 16.584 1.00 89.31 78 GLY A N 1
ATOM 626 C CA . GLY A 1 78 ? -9.176 14.018 17.932 1.00 89.31 78 GLY A CA 1
ATOM 627 C C . GLY A 1 78 ? -10.472 14.827 17.899 1.00 89.31 78 GLY A C 1
ATOM 628 O O . GLY A 1 78 ? -10.900 15.273 16.830 1.00 89.31 78 GLY A O 1
ATOM 629 N N . ARG A 1 79 ? -11.102 14.980 19.063 1.00 69.25 79 ARG A N 1
ATOM 630 C CA . ARG A 1 79 ? -12.085 16.050 19.258 1.00 69.25 79 ARG A CA 1
ATOM 631 C C . ARG A 1 79 ? -11.390 17.399 19.320 1.00 69.25 79 ARG A C 1
ATOM 633 O O . ARG A 1 79 ? -10.269 17.434 19.872 1.00 69.25 79 ARG A O 1
#